Protein AF-G9K5C3-F1 (afdb_monomer)

Organism: Mustela putorius furo (NCBI:txid9669)

pLDDT: mean 94.96, std 3.94, range [76.62, 98.81]

Foldseek 3Di:
DLVQQKDKDAAQQAADPDPQQPRFARIWIARPVVRHIYRQFGNVQWDDDLQKIKGFDPDAQPVGRVATRMEMEGEDAALAQADWAWDDDDSRYTYTYGHGNVNDPDCLRPFPFFDQAWDADPSRDIDGCVVQADSAFFDWDDDPDPVDTDTDGGRGDHD

InterPro domains:
  IPR000479 Cation-independent mannose-6-phosphate receptor repeat [PF00878] (69-156)
  IPR009011 Mannose-6-phosphate receptor binding domain superfamily [G3DSA:2.70.130.10] (1-110)
  IPR009011 Mannose-6-phosphate receptor binding domain superfamily [G3DSA:2.70.130.10] (111-159)
  IPR009011 Mannose-6-phosphate receptor binding domain superfamily [SSF50911] (2-109)
  IPR009011 Mannose-6-phosphate receptor binding domain superfamily [SSF50911] (112-158)
  IPR044865 MRH domain [PS51914] (1-106)

Structure (mmCIF, N/CA/C/O backbone):
data_AF-G9K5C3-F1
#
_entry.id   AF-G9K5C3-F1
#
loop_
_atom_site.group_PDB
_atom_site.id
_atom_site.type_symbol
_atom_site.label_atom_id
_atom_site.label_alt_id
_atom_site.label_comp_id
_atom_site.label_asym_id
_atom_site.label_entity_id
_atom_site.label_seq_id
_atom_site.pdbx_PDB_ins_code
_atom_site.Cartn_x
_atom_site.Cartn_y
_atom_site.Cartn_z
_atom_site.occupancy
_atom_site.B_iso_or_equiv
_atom_site.auth_seq_id
_atom_site.auth_comp_id
_atom_site.auth_asym_id
_atom_site.auth_atom_id
_atom_site.pdbx_PDB_model_num
ATOM 1 N N . ASP A 1 1 ? -11.819 0.446 1.304 1.00 90.06 1 ASP A N 1
ATOM 2 C CA . ASP A 1 1 ? -13.091 -0.289 1.186 1.00 90.06 1 ASP A CA 1
ATOM 3 C C . ASP A 1 1 ? -14.040 0.504 0.297 1.00 90.06 1 ASP A C 1
ATOM 5 O O . ASP A 1 1 ? -14.587 1.516 0.726 1.00 90.06 1 ASP A O 1
ATOM 9 N N . THR A 1 2 ? -14.190 0.072 -0.953 1.00 87.81 2 THR A N 1
ATOM 10 C CA . THR A 1 2 ? -15.045 0.745 -1.942 1.00 87.81 2 THR A CA 1
ATOM 11 C C . THR A 1 2 ? -16.536 0.551 -1.676 1.00 87.81 2 THR A C 1
ATOM 13 O O . THR A 1 2 ? -17.335 1.353 -2.142 1.00 87.81 2 THR A O 1
ATOM 16 N N . LYS A 1 3 ? -16.938 -0.481 -0.923 1.00 89.88 3 LYS A N 1
ATOM 17 C CA . LYS A 1 3 ? -18.352 -0.731 -0.605 1.00 89.88 3 LYS A CA 1
ATOM 18 C C . LYS A 1 3 ? -18.832 0.185 0.515 1.00 89.88 3 LYS A C 1
ATOM 20 O O . LYS A 1 3 ? -19.948 0.699 0.464 1.00 89.88 3 LYS A O 1
ATOM 25 N N . ASN A 1 4 ? -17.989 0.396 1.525 1.00 91.75 4 ASN A N 1
ATOM 26 C CA . ASN A 1 4 ? -18.349 1.213 2.682 1.00 91.75 4 ASN A CA 1
ATOM 27 C C . ASN A 1 4 ? -17.853 2.660 2.617 1.00 91.75 4 ASN A C 1
ATOM 29 O O . ASN A 1 4 ? -18.212 3.427 3.506 1.00 91.75 4 ASN A O 1
ATOM 33 N N . ASN A 1 5 ? -17.126 3.051 1.565 1.00 92.25 5 ASN A N 1
ATOM 34 C CA . ASN A 1 5 ? -16.485 4.364 1.428 1.00 92.25 5 ASN A CA 1
ATOM 35 C C . ASN A 1 5 ? -15.556 4.663 2.615 1.00 92.25 5 ASN A C 1
ATOM 37 O O . ASN A 1 5 ? -15.662 5.700 3.269 1.00 92.25 5 ASN A O 1
ATOM 41 N N . MET A 1 6 ? -14.640 3.729 2.881 1.00 94.88 6 MET A N 1
ATOM 42 C CA . MET A 1 6 ? -13.607 3.879 3.908 1.00 94.88 6 MET A CA 1
ATOM 43 C C . MET A 1 6 ? -12.224 3.891 3.263 1.00 94.88 6 MET A C 1
ATOM 45 O O . MET A 1 6 ? -11.898 3.013 2.450 1.00 94.88 6 MET A O 1
ATOM 49 N N . ILE A 1 7 ? -11.392 4.848 3.670 1.00 95.88 7 ILE A N 1
ATOM 50 C CA . ILE A 1 7 ? -9.976 4.927 3.302 1.00 95.88 7 ILE A CA 1
ATOM 51 C C . ILE A 1 7 ? -9.146 4.490 4.501 1.00 95.88 7 ILE A C 1
ATOM 53 O O . ILE A 1 7 ? -9.398 4.919 5.621 1.00 95.88 7 ILE A O 1
ATOM 57 N N . TYR A 1 8 ? -8.125 3.678 4.254 1.00 97.69 8 TYR A N 1
ATOM 58 C CA . TYR A 1 8 ? -7.157 3.291 5.271 1.00 97.69 8 TYR A CA 1
ATOM 59 C C . TYR A 1 8 ? -5.781 3.805 4.869 1.00 97.69 8 TYR A C 1
ATOM 61 O O . TYR A 1 8 ? -5.333 3.578 3.745 1.00 97.69 8 TYR A O 1
ATOM 69 N N . LYS A 1 9 ? -5.105 4.493 5.787 1.00 97.56 9 LYS A N 1
ATOM 70 C CA . LYS A 1 9 ? -3.687 4.844 5.670 1.00 97.56 9 LYS A CA 1
ATOM 71 C C . LYS A 1 9 ? -2.895 3.961 6.623 1.00 97.56 9 LYS A C 1
ATOM 73 O O . LYS A 1 9 ? -3.270 3.842 7.785 1.00 97.56 9 LYS A O 1
ATOM 78 N N . ILE A 1 10 ? -1.825 3.346 6.126 1.00 98.19 10 ILE A N 1
ATOM 79 C CA . ILE A 1 10 ? -1.048 2.329 6.844 1.00 98.19 10 ILE A CA 1
ATOM 80 C C . ILE A 1 10 ? 0.428 2.734 6.854 1.00 98.19 10 ILE A C 1
ATOM 82 O O . ILE A 1 10 ? 0.997 3.035 5.806 1.00 98.19 10 ILE A O 1
ATOM 86 N N . SER A 1 11 ? 1.056 2.688 8.027 1.00 96.81 11 SER A N 1
ATOM 87 C CA . SER A 1 11 ? 2.494 2.854 8.244 1.00 96.81 11 SER A CA 1
ATOM 88 C C . SER A 1 11 ? 2.998 1.731 9.155 1.00 96.81 11 SER A C 1
ATOM 90 O O . SER A 1 11 ? 2.697 1.693 10.342 1.00 96.81 11 SER A O 1
ATOM 92 N N . ILE A 1 12 ? 3.749 0.770 8.604 1.00 95.56 12 ILE A N 1
ATOM 93 C CA . ILE A 1 12 ? 4.152 -0.455 9.333 1.00 95.56 12 ILE A CA 1
ATOM 94 C C . ILE A 1 12 ? 5.355 -0.274 10.278 1.00 95.56 12 ILE A C 1
ATOM 96 O O . ILE A 1 12 ? 5.549 -1.059 11.217 1.00 95.56 12 ILE A O 1
ATOM 100 N N . CYS A 1 13 ? 6.184 0.740 10.020 1.00 92.56 13 CYS A N 1
ATOM 101 C CA . CYS A 1 13 ? 7.420 1.021 10.761 1.00 92.56 13 CYS A CA 1
ATOM 102 C C . CYS A 1 13 ? 7.356 2.323 11.569 1.00 92.56 13 CYS A C 1
ATOM 104 O O . CYS A 1 13 ? 8.327 2.663 12.237 1.00 92.56 13 CYS A O 1
ATOM 106 N N . GLY A 1 14 ? 6.238 3.044 11.517 1.00 93.06 14 GLY A N 1
ATOM 107 C CA . GLY A 1 14 ? 6.079 4.317 12.201 1.00 93.06 14 GLY A CA 1
ATOM 108 C C . GLY A 1 14 ? 4.613 4.682 12.345 1.00 93.06 14 GLY A C 1
ATOM 109 O O . GLY A 1 14 ? 3.751 3.811 12.430 1.00 93.06 14 GLY A O 1
ATOM 110 N N . ASN A 1 15 ? 4.350 5.982 12.354 1.00 96.06 15 ASN A N 1
ATOM 111 C CA . ASN A 1 15 ? 3.010 6.527 12.508 1.00 96.06 15 ASN A CA 1
ATOM 112 C C . ASN A 1 15 ? 2.552 7.108 11.173 1.00 96.06 15 ASN A C 1
ATOM 114 O O . ASN A 1 15 ? 3.377 7.505 10.344 1.00 96.06 15 ASN A O 1
ATOM 118 N N . VAL A 1 16 ? 1.246 7.143 10.944 1.00 96.88 16 VAL A N 1
ATOM 119 C CA . VAL A 1 16 ? 0.697 7.887 9.814 1.00 96.88 16 VAL A CA 1
ATOM 120 C C . VAL A 1 16 ? 0.760 9.382 10.104 1.00 96.88 16 VAL A C 1
ATOM 122 O O . VAL A 1 16 ? 0.505 9.825 11.222 1.00 96.88 16 VAL A O 1
ATOM 125 N N . ASP A 1 17 ? 1.047 10.172 9.076 1.00 94.88 17 ASP A N 1
ATOM 126 C CA . ASP A 1 17 ? 0.983 11.630 9.165 1.00 94.88 17 ASP A CA 1
ATOM 127 C C . ASP A 1 17 ? -0.469 12.109 8.976 1.00 94.88 17 ASP A C 1
ATOM 129 O O . ASP A 1 17 ? -0.871 12.616 7.926 1.00 94.88 17 ASP A O 1
ATOM 133 N N . VAL A 1 18 ? -1.314 11.806 9.968 1.00 94.56 18 VAL A N 1
ATOM 134 C CA . VAL A 1 18 ? -2.720 12.226 10.036 1.00 94.56 18 VAL A CA 1
ATOM 135 C C . VAL A 1 18 ? -3.034 12.656 11.462 1.00 94.56 18 VAL A C 1
ATOM 137 O O . VAL A 1 18 ? -3.334 11.825 12.316 1.00 94.56 18 VAL A O 1
ATOM 140 N N . ALA A 1 19 ? -3.024 13.968 11.706 1.00 92.12 19 ALA A N 1
ATOM 141 C CA . ALA A 1 19 ? -3.220 14.539 13.042 1.00 92.12 19 ALA A CA 1
ATOM 142 C C . ALA A 1 19 ? -4.479 14.012 13.763 1.00 92.12 19 ALA A C 1
ATOM 144 O O . ALA A 1 19 ? -4.432 13.729 14.957 1.00 92.12 19 ALA A O 1
ATOM 145 N N . HIS A 1 20 ? -5.583 13.817 13.032 1.00 95.38 20 HIS A N 1
ATOM 146 C CA . HIS A 1 20 ? -6.867 13.373 13.590 1.00 95.38 20 HIS A CA 1
ATOM 147 C C . HIS A 1 20 ? -6.875 11.929 14.118 1.00 95.38 20 HIS A C 1
ATOM 149 O O . HIS A 1 20 ? -7.730 11.601 14.931 1.00 95.38 20 HIS A O 1
ATOM 155 N N . CYS A 1 21 ? -5.942 11.073 13.689 1.00 95.00 21 CYS A N 1
ATOM 156 C CA . CYS A 1 21 ? -5.819 9.702 14.199 1.00 95.00 21 CYS A CA 1
ATOM 157 C C . CYS A 1 21 ? -4.874 9.595 15.406 1.00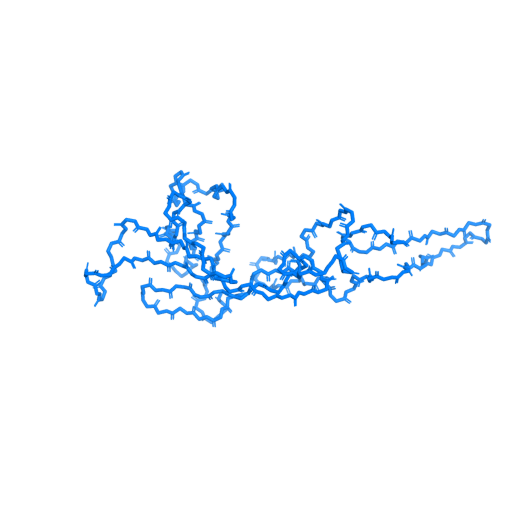 95.00 21 CYS A C 1
ATOM 159 O O . CYS A 1 21 ? -4.709 8.519 15.972 1.00 95.00 21 CYS A O 1
ATOM 161 N N . GLY A 1 22 ? -4.262 10.705 15.825 1.00 93.75 22 GLY A N 1
ATOM 162 C CA . GLY A 1 22 ? -3.323 10.734 16.937 1.00 93.75 22 GLY A CA 1
ATOM 163 C C . GLY A 1 22 ? -1.897 10.306 16.556 1.00 93.75 22 GLY A C 1
ATOM 164 O O . GLY A 1 22 ? -1.658 9.705 15.507 1.00 93.75 22 GLY A O 1
ATOM 165 N N . PRO A 1 23 ? -0.913 10.616 17.419 1.00 94.75 23 PRO A N 1
ATOM 166 C CA . PRO A 1 23 ? 0.508 10.528 17.082 1.00 94.75 23 PRO A CA 1
ATOM 167 C C . PRO A 1 23 ? 1.056 9.100 17.027 1.00 94.75 23 PRO A C 1
ATOM 169 O O . PRO A 1 23 ? 2.168 8.914 16.549 1.00 94.75 23 PRO A O 1
ATOM 172 N N . LEU A 1 24 ? 0.318 8.110 17.536 1.00 95.25 24 LEU A N 1
ATOM 173 C CA . LEU A 1 24 ? 0.745 6.708 17.603 1.00 95.25 24 LEU A CA 1
ATOM 174 C C . LEU A 1 24 ? 0.022 5.810 16.594 1.00 95.25 24 LEU A C 1
ATOM 176 O O . LEU A 1 24 ? 0.287 4.613 16.560 1.00 95.25 24 LEU A O 1
ATOM 180 N N . SER A 1 25 ? -0.878 6.351 15.770 1.00 97.94 25 SER A N 1
ATOM 181 C CA . SER A 1 25 ? -1.642 5.545 14.820 1.00 97.94 25 SER A CA 1
ATOM 182 C C . SER A 1 25 ? -0.721 4.971 13.740 1.00 97.94 25 SER A C 1
ATOM 184 O O . SER A 1 25 ? -0.170 5.713 12.927 1.00 97.94 25 SER A O 1
ATOM 186 N N . ALA A 1 26 ? -0.607 3.647 13.671 1.00 97.88 26 ALA A N 1
ATOM 187 C CA . ALA A 1 26 ? -0.020 2.939 12.533 1.00 97.88 26 ALA A CA 1
ATOM 188 C C . ALA A 1 26 ? -1.041 2.758 11.406 1.00 97.88 26 ALA A C 1
ATOM 190 O O . ALA A 1 26 ? -0.675 2.772 10.231 1.00 97.88 26 ALA A O 1
ATOM 191 N N . ILE A 1 27 ? -2.320 2.589 11.755 1.00 98.19 27 ILE A N 1
ATOM 192 C CA . ILE A 1 27 ? -3.405 2.369 10.800 1.00 98.19 27 ILE A CA 1
ATOM 193 C C . ILE A 1 27 ? -4.555 3.308 11.136 1.00 98.19 27 ILE A C 1
ATOM 195 O O . ILE A 1 27 ? -5.216 3.168 12.159 1.00 98.19 27 ILE A O 1
ATOM 199 N N . CYS A 1 28 ? -4.792 4.257 10.239 1.00 97.94 28 CYS A N 1
ATOM 200 C CA . CYS A 1 28 ? -5.812 5.285 10.381 1.00 97.94 28 CYS A CA 1
ATOM 201 C C . CYS A 1 28 ? -6.920 5.047 9.363 1.00 97.94 28 CYS A C 1
ATOM 203 O O . CYS A 1 28 ? -6.659 4.982 8.157 1.00 97.94 28 CYS A O 1
ATOM 205 N N . MET A 1 29 ? -8.146 4.920 9.855 1.00 97.38 29 MET A N 1
ATOM 206 C CA . MET A 1 29 ? -9.351 4.815 9.048 1.00 97.38 29 MET A CA 1
ATOM 207 C C . MET A 1 29 ? -9.978 6.197 8.885 1.00 97.38 29 MET A C 1
ATOM 209 O O . MET A 1 29 ? -10.117 6.936 9.855 1.00 97.38 29 MET A O 1
ATOM 213 N N . TYR A 1 30 ? -10.396 6.521 7.668 1.00 96.50 30 TYR A N 1
ATOM 214 C CA . TYR A 1 30 ? -11.206 7.688 7.357 1.00 96.50 30 TYR A CA 1
ATOM 215 C C . TYR A 1 30 ? -12.533 7.246 6.741 1.00 96.50 30 TYR A C 1
ATOM 217 O O . TYR A 1 30 ? -12.553 6.636 5.668 1.00 96.50 30 TYR A O 1
ATOM 225 N N . ASP A 1 31 ? -13.625 7.554 7.434 1.00 95.25 31 ASP A N 1
ATOM 226 C CA . ASP A 1 31 ? -14.990 7.345 6.969 1.00 95.25 31 ASP A CA 1
ATOM 227 C C . ASP A 1 31 ? -15.454 8.565 6.180 1.00 95.25 31 ASP A C 1
ATOM 229 O O . ASP A 1 31 ? -15.660 9.642 6.737 1.00 95.25 31 ASP A O 1
ATOM 233 N N . LEU A 1 32 ? -15.649 8.391 4.875 1.00 93.62 32 LEU A N 1
ATOM 234 C CA . LEU A 1 32 ? -16.060 9.473 3.981 1.00 93.62 32 LEU A CA 1
ATOM 235 C C . LEU A 1 32 ? -17.516 9.883 4.177 1.00 93.62 32 LEU A C 1
ATOM 237 O O . LEU A 1 32 ? -17.873 11.018 3.875 1.00 93.62 32 LEU A O 1
ATOM 241 N N . LYS A 1 33 ? -18.367 8.973 4.660 1.00 93.75 33 LYS A N 1
ATOM 242 C CA . LYS A 1 33 ? -19.795 9.247 4.859 1.00 93.75 33 LYS A CA 1
ATOM 243 C C . LYS A 1 33 ? -19.991 10.177 6.047 1.00 93.75 33 LYS A C 1
ATOM 245 O O . LYS A 1 33 ? -20.802 11.093 5.979 1.00 93.75 33 LYS A O 1
ATOM 250 N N . THR A 1 34 ? -19.241 9.942 7.122 1.00 95.44 34 THR A N 1
ATOM 251 C CA . THR A 1 34 ? -19.301 10.755 8.345 1.00 95.44 34 THR A CA 1
ATOM 252 C C . THR A 1 34 ? -18.214 11.827 8.409 1.00 95.44 34 THR A C 1
ATOM 254 O O . THR A 1 34 ? -18.279 12.700 9.268 1.00 95.44 34 THR A O 1
ATOM 257 N N . SER A 1 35 ? -17.241 11.794 7.493 1.00 95.50 35 SER A N 1
ATOM 258 C CA . SER A 1 35 ? -16.044 12.644 7.505 1.00 95.50 35 SER A CA 1
ATOM 259 C C . SER A 1 35 ? -15.267 12.546 8.824 1.00 95.50 35 SER A C 1
ATOM 261 O O . SER A 1 35 ? -14.786 13.549 9.350 1.00 95.50 35 SER A O 1
ATOM 263 N N . THR A 1 36 ? -15.142 11.333 9.374 1.00 96.06 36 THR A N 1
ATOM 264 C CA . THR A 1 36 ? -14.463 11.089 10.657 1.00 96.06 36 THR A CA 1
ATOM 265 C C . THR A 1 36 ? -13.239 10.197 10.512 1.00 96.06 36 THR A C 1
ATOM 267 O O . THR A 1 36 ? -13.192 9.300 9.671 1.00 96.06 36 THR A O 1
ATOM 270 N N . TYR A 1 37 ? -12.238 10.458 11.352 1.00 97.12 37 TYR A N 1
ATOM 271 C CA . TYR A 1 37 ? -10.997 9.695 11.427 1.00 97.12 37 TYR A CA 1
ATOM 272 C C . TYR A 1 37 ? -10.966 8.881 12.715 1.00 97.12 37 TYR A C 1
ATOM 274 O O . TYR A 1 37 ? -11.346 9.395 13.765 1.00 97.12 37 TYR A O 1
ATOM 282 N N . HIS A 1 38 ? -10.473 7.647 12.635 1.00 95.81 38 HIS A N 1
ATOM 283 C CA . HIS A 1 38 ? -10.320 6.751 13.782 1.00 95.81 38 HIS A CA 1
ATOM 284 C C . HIS A 1 38 ? -8.991 6.003 13.677 1.00 95.81 38 HIS A C 1
ATOM 286 O O . HIS A 1 38 ? -8.675 5.456 12.613 1.00 95.81 38 HIS A O 1
ATOM 292 N N . SER A 1 39 ? -8.216 5.954 14.766 1.00 97.06 39 SER A N 1
ATOM 293 C CA . SER A 1 39 ? -7.103 5.000 14.854 1.00 97.06 39 SER A CA 1
ATOM 294 C C . SER A 1 39 ? -7.693 3.602 14.977 1.00 97.06 39 SER A C 1
ATOM 296 O O . SER A 1 39 ? -8.520 3.342 15.847 1.00 97.06 39 SER A O 1
ATOM 298 N N . VAL A 1 40 ? -7.279 2.695 14.098 1.00 97.38 40 VAL A N 1
ATOM 299 C CA . VAL A 1 40 ? -7.695 1.284 14.122 1.00 97.38 40 VAL A CA 1
ATOM 300 C C . VAL A 1 40 ? -6.498 0.344 14.296 1.00 97.38 40 VAL A C 1
ATOM 302 O O . VAL A 1 40 ? -6.609 -0.866 14.100 1.00 97.38 40 VAL A O 1
ATOM 305 N N . GLY A 1 41 ? -5.345 0.897 14.674 1.00 97.62 41 GLY A N 1
ATOM 306 C CA . GLY A 1 41 ? -4.151 0.155 15.056 1.00 97.62 41 GLY A CA 1
ATOM 307 C C . GLY A 1 41 ? -3.013 1.093 15.451 1.00 97.62 41 GLY A C 1
ATOM 308 O O . GLY A 1 41 ? -2.600 1.931 14.648 1.00 97.62 41 GLY A O 1
ATOM 309 N N . ASP A 1 42 ? -2.470 0.923 16.656 1.00 97.19 42 ASP A N 1
ATOM 310 C CA . ASP A 1 42 ? -1.394 1.758 17.194 1.00 97.19 42 ASP A CA 1
ATOM 311 C C . ASP A 1 42 ? -0.017 1.114 16.967 1.00 97.19 42 ASP A C 1
ATOM 313 O O . ASP A 1 42 ? 0.189 -0.079 17.201 1.00 97.19 42 ASP A O 1
ATOM 317 N N . SER A 1 43 ? 0.967 1.914 16.556 1.00 95.94 43 SER A N 1
ATOM 318 C CA . SER A 1 43 ? 2.338 1.480 16.254 1.00 95.94 43 SER A CA 1
ATOM 319 C C . SER A 1 43 ? 3.081 0.918 17.468 1.00 95.94 43 SER A C 1
ATOM 321 O O . SER A 1 43 ? 3.958 0.063 17.313 1.00 95.94 43 SER A O 1
ATOM 323 N N . SER A 1 44 ? 2.707 1.362 18.672 1.00 93.88 44 SER A N 1
ATOM 324 C CA . SER A 1 44 ? 3.245 0.894 19.953 1.00 93.88 44 SER A CA 1
ATOM 325 C C . SER A 1 44 ? 2.753 -0.503 20.342 1.00 93.88 44 SER A C 1
ATOM 327 O O . SER A 1 44 ? 3.414 -1.178 21.128 1.00 93.88 44 SER A O 1
ATOM 329 N N . SER A 1 45 ? 1.625 -0.954 19.784 1.00 94.94 45 SER A N 1
ATOM 330 C CA . SER A 1 45 ? 0.956 -2.214 20.138 1.00 94.94 45 SER A CA 1
ATOM 331 C C . SER A 1 45 ? 0.968 -3.196 18.967 1.00 94.94 45 SER A C 1
ATOM 333 O O . SER A 1 45 ? -0.069 -3.713 18.546 1.00 94.94 45 SER A O 1
ATOM 335 N N . LYS A 1 46 ? 2.171 -3.426 18.430 1.00 95.94 46 LYS A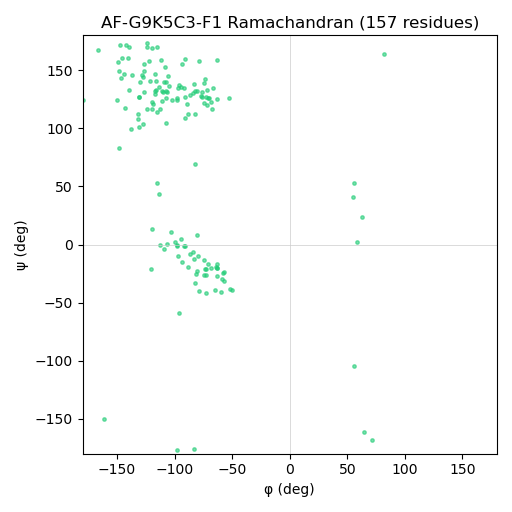 N 1
ATOM 336 C CA . LYS A 1 46 ? 2.426 -4.255 17.249 1.00 95.94 46 LYS A CA 1
ATOM 337 C C . LYS A 1 46 ? 2.876 -5.665 17.630 1.00 95.94 46 LYS A C 1
ATOM 339 O O . LYS A 1 46 ? 3.880 -5.822 18.325 1.00 95.94 46 LYS A O 1
ATOM 344 N N . THR A 1 47 ? 2.201 -6.690 17.117 1.00 96.94 47 THR A N 1
ATOM 345 C CA . THR A 1 47 ? 2.560 -8.106 17.307 1.00 96.94 47 THR A CA 1
ATOM 346 C C . THR A 1 47 ? 2.798 -8.800 15.969 1.00 96.94 47 THR A C 1
ATOM 348 O O . THR A 1 47 ? 2.113 -8.543 14.982 1.00 96.94 47 THR A O 1
ATOM 351 N N . VAL A 1 48 ? 3.809 -9.672 15.918 1.00 96.12 48 VAL A N 1
ATOM 352 C CA . VAL A 1 48 ? 4.206 -10.398 14.701 1.00 96.12 48 VAL A CA 1
ATOM 353 C C . VAL A 1 48 ? 4.077 -11.894 14.944 1.00 96.12 48 VAL A C 1
ATOM 355 O O . VAL A 1 48 ? 4.750 -12.437 15.819 1.00 96.12 48 VAL A O 1
ATOM 358 N N . THR A 1 49 ? 3.285 -12.574 14.116 1.00 95.38 49 THR A N 1
ATOM 359 C CA . THR A 1 49 ? 3.123 -14.031 14.163 1.00 95.38 49 THR A CA 1
ATOM 360 C C . THR A 1 49 ? 3.293 -14.620 12.767 1.00 95.38 49 THR A C 1
ATOM 362 O O . THR A 1 49 ? 2.372 -14.614 11.954 1.00 95.38 49 THR A O 1
ATOM 365 N N . ARG A 1 50 ? 4.474 -15.183 12.477 1.00 93.44 50 ARG A N 1
ATOM 366 C CA . ARG A 1 50 ? 4.838 -15.725 11.150 1.00 93.44 50 ARG A CA 1
ATOM 367 C C . ARG A 1 50 ? 4.679 -14.676 10.039 1.00 93.44 50 ARG A C 1
ATOM 369 O O . ARG A 1 50 ? 5.531 -13.809 9.911 1.00 93.44 50 ARG A O 1
ATOM 376 N N . SER A 1 51 ? 3.625 -14.782 9.232 1.00 95.38 51 SER A N 1
ATOM 377 C CA . SER A 1 51 ? 3.295 -13.875 8.130 1.00 95.38 51 SER A CA 1
ATOM 378 C C . SER A 1 51 ? 2.160 -12.909 8.480 1.00 95.38 51 SER A C 1
ATOM 380 O O . SER A 1 51 ? 1.624 -12.257 7.594 1.00 95.38 51 SER A O 1
ATOM 382 N N . LEU A 1 52 ? 1.762 -12.840 9.749 1.00 97.62 52 LEU A N 1
ATOM 383 C CA . LEU A 1 52 ? 0.710 -11.964 10.245 1.00 97.62 52 LEU A CA 1
ATOM 384 C C . LEU A 1 52 ? 1.323 -10.822 11.054 1.00 97.62 52 LEU A C 1
ATOM 386 O O . LEU A 1 52 ? 2.153 -11.064 11.935 1.00 97.62 52 LEU A O 1
ATOM 390 N N . LEU A 1 53 ? 0.894 -9.598 10.765 1.00 97.94 53 LEU A N 1
ATOM 391 C CA . LEU A 1 53 ? 1.219 -8.406 11.536 1.00 97.94 53 LEU A CA 1
ATOM 392 C C . LEU A 1 53 ? -0.065 -7.806 12.088 1.00 97.94 53 LEU A C 1
ATOM 394 O O . LEU A 1 53 ? -0.957 -7.442 11.324 1.00 97.94 53 LEU A O 1
ATOM 398 N N . GLU A 1 54 ? -0.147 -7.688 13.401 1.00 98.06 54 GLU A N 1
ATOM 399 C CA . GLU A 1 54 ? -1.327 -7.179 14.087 1.00 98.06 54 GLU A CA 1
ATOM 400 C C . GLU A 1 54 ? -0.988 -5.884 14.815 1.00 98.06 54 GLU A C 1
ATOM 402 O O . GLU A 1 54 ? 0.091 -5.735 15.392 1.00 98.06 54 GLU A O 1
ATOM 407 N N . PHE A 1 55 ? -1.927 -4.947 14.777 1.00 97.94 55 PHE A N 1
ATOM 408 C CA . PHE A 1 55 ? -1.874 -3.679 15.483 1.00 97.94 55 PHE A CA 1
ATOM 409 C C . PHE A 1 55 ? -3.119 -3.567 16.347 1.00 97.94 55 PHE A C 1
ATOM 411 O O . PHE A 1 55 ? -4.234 -3.523 15.827 1.00 97.94 55 PHE A O 1
ATOM 418 N N . ASN A 1 56 ? -2.927 -3.515 17.657 1.00 96.69 56 ASN A N 1
ATOM 419 C CA . ASN A 1 56 ? -4.005 -3.260 18.603 1.00 96.69 56 ASN A CA 1
ATOM 420 C C . ASN A 1 56 ? -4.132 -1.764 18.884 1.00 96.69 56 ASN A C 1
ATOM 422 O O . ASN A 1 56 ? -3.184 -1.006 18.688 1.00 96.69 56 ASN A O 1
ATOM 426 N N . THR A 1 57 ? -5.295 -1.352 19.374 1.00 95.88 57 THR A N 1
ATOM 427 C CA . THR A 1 57 ? -5.511 -0.015 19.934 1.00 95.88 57 THR A CA 1
ATOM 428 C C . THR A 1 57 ? -5.827 -0.091 21.424 1.00 95.88 57 THR A C 1
ATOM 430 O O . THR A 1 57 ? -6.100 -1.157 21.987 1.00 95.88 57 THR A O 1
ATOM 433 N N . THR A 1 58 ? -5.844 1.069 22.075 1.00 92.31 58 THR A N 1
ATOM 434 C CA . THR A 1 58 ? -6.400 1.201 23.427 1.00 92.31 58 THR A CA 1
ATOM 435 C C . THR A 1 58 ? -7.919 1.402 23.442 1.00 92.31 58 THR A C 1
ATOM 437 O O . THR A 1 58 ? -8.519 1.336 24.514 1.00 92.31 58 THR A O 1
ATOM 440 N N . GLU A 1 59 ? -8.579 1.567 22.299 1.00 92.19 59 GLU A N 1
ATOM 441 C CA . GLU A 1 59 ? -10.023 1.795 22.246 1.00 92.19 59 GLU A CA 1
ATOM 442 C C . GLU A 1 59 ? -10.813 0.483 22.346 1.00 92.19 59 GLU A C 1
ATOM 444 O O . GLU A 1 59 ? -10.517 -0.508 21.674 1.00 92.19 59 GLU A O 1
ATOM 449 N N . SER A 1 60 ? -11.831 0.465 23.210 1.00 92.19 60 SER A N 1
ATOM 450 C CA . SER A 1 60 ? -12.764 -0.660 23.313 1.00 92.19 60 SER A CA 1
ATOM 451 C C . SER A 1 60 ? -13.731 -0.674 22.135 1.00 92.19 60 SER A C 1
ATOM 453 O O . SER A 1 60 ? -14.291 0.353 21.751 1.00 92.19 60 SER A O 1
ATOM 455 N N . CYS A 1 61 ? -13.998 -1.864 21.608 1.00 92.25 61 CYS A N 1
ATOM 456 C CA . CYS A 1 61 ? -14.984 -2.040 20.559 1.00 92.25 61 CYS A CA 1
ATOM 457 C C . CYS A 1 61 ? -16.408 -1.864 21.102 1.00 92.25 61 CYS A C 1
ATOM 459 O O . CYS A 1 61 ? -16.786 -2.471 22.106 1.00 92.25 61 CYS A O 1
ATOM 461 N N . LYS A 1 62 ? -17.239 -1.082 20.402 1.00 87.88 62 LYS A N 1
ATOM 462 C CA . LYS A 1 62 ? -18.611 -0.761 20.839 1.00 87.88 62 LYS A CA 1
ATOM 463 C C . LYS A 1 62 ? -19.495 -1.997 21.013 1.00 87.88 62 LYS A C 1
ATOM 465 O O . LYS A 1 62 ? -20.255 -2.070 21.972 1.00 87.88 62 LYS A O 1
ATOM 470 N N . GLN A 1 63 ? -19.390 -2.965 20.103 1.00 86.06 63 GLN A N 1
ATOM 471 C CA . GLN A 1 63 ? -20.206 -4.185 20.141 1.00 86.06 63 GLN A CA 1
ATOM 472 C C . GLN A 1 63 ? -19.644 -5.270 21.066 1.00 86.06 63 GLN A C 1
ATOM 474 O O . GLN A 1 63 ? -20.314 -6.257 21.361 1.00 86.06 63 GLN A O 1
ATOM 479 N N . SER A 1 64 ? -18.402 -5.125 21.519 1.00 87.62 64 SER A N 1
ATOM 480 C CA . SER A 1 64 ? -17.731 -6.100 22.374 1.00 87.62 64 SER A CA 1
ATOM 481 C C . SER A 1 64 ? -16.767 -5.363 23.299 1.00 87.62 64 SER A C 1
ATOM 483 O O . SER A 1 64 ? -15.579 -5.300 22.997 1.00 87.62 64 SER A O 1
ATOM 485 N N . PRO A 1 65 ? -17.249 -4.820 24.434 1.00 86.00 65 PRO A N 1
ATOM 486 C CA . PRO A 1 65 ? -16.456 -3.946 25.309 1.00 86.00 65 PRO A CA 1
ATOM 487 C C . PRO A 1 65 ? -15.161 -4.577 25.844 1.00 86.00 65 PRO A C 1
ATOM 489 O O . PRO A 1 65 ? -14.203 -3.867 26.154 1.00 86.00 65 PRO A O 1
ATOM 492 N N . ASN A 1 66 ? -15.128 -5.914 25.917 1.00 88.12 66 ASN A N 1
ATOM 493 C CA . ASN A 1 66 ? -13.965 -6.704 26.330 1.00 88.12 66 ASN A CA 1
ATOM 494 C C . ASN A 1 66 ? -12.915 -6.883 25.219 1.00 88.12 66 ASN A C 1
ATOM 496 O O . ASN A 1 66 ? -11.823 -7.371 25.494 1.00 88.12 66 ASN A O 1
ATOM 500 N N . HIS A 1 67 ? -13.236 -6.510 23.979 1.00 90.56 67 HIS A N 1
ATOM 501 C CA . HIS A 1 67 ? -12.325 -6.537 22.841 1.00 90.56 67 HIS A CA 1
ATOM 502 C C . HIS A 1 67 ? -11.886 -5.118 22.495 1.00 90.56 67 HIS A C 1
ATOM 504 O O . HIS A 1 67 ? -12.652 -4.159 22.622 1.00 90.56 67 HIS A O 1
ATOM 510 N N . ARG A 1 68 ? -10.640 -4.985 22.050 1.00 93.44 68 ARG A N 1
ATOM 511 C CA . ARG A 1 68 ? -10.109 -3.726 21.528 1.00 93.44 68 ARG A CA 1
ATOM 512 C C . ARG A 1 68 ? -10.274 -3.673 20.017 1.00 93.44 68 ARG A C 1
ATOM 514 O O . ARG A 1 68 ? -10.377 -4.717 19.372 1.00 93.44 68 ARG A O 1
ATOM 521 N N . ILE A 1 69 ? -10.318 -2.463 19.467 1.00 96.50 69 ILE A N 1
ATOM 522 C CA . ILE A 1 69 ? -10.223 -2.279 18.019 1.00 96.50 69 ILE A CA 1
ATOM 523 C C . ILE A 1 69 ? -8.817 -2.699 17.589 1.00 96.50 69 ILE A C 1
ATOM 525 O O . ILE A 1 69 ? -7.832 -2.332 18.238 1.00 96.50 69 ILE A O 1
ATOM 529 N N . GLN A 1 70 ? -8.720 -3.474 16.516 1.00 96.81 70 GLN A N 1
ATOM 530 C CA . GLN A 1 70 ? -7.447 -3.958 16.001 1.00 96.81 70 GLN A CA 1
ATOM 531 C C . GLN A 1 70 ? -7.454 -4.063 14.473 1.00 96.81 70 GLN A C 1
ATOM 533 O O . GLN A 1 70 ? -8.496 -4.175 13.823 1.00 96.81 70 GLN A O 1
ATOM 538 N N . SER A 1 71 ? -6.263 -4.104 13.898 1.00 98.38 71 SER A N 1
ATOM 539 C CA . SER A 1 71 ? -6.040 -4.337 12.477 1.00 98.38 71 SER A CA 1
ATOM 540 C C . SER A 1 71 ? -5.045 -5.468 12.278 1.00 98.38 71 SER A C 1
ATOM 542 O O . SER A 1 71 ? -4.081 -5.600 13.029 1.00 98.38 71 SER A O 1
ATOM 544 N N . SER A 1 72 ? -5.259 -6.269 11.242 1.00 98.19 72 SER A N 1
ATOM 545 C CA . SER A 1 72 ? -4.442 -7.432 10.922 1.00 98.19 72 SER A CA 1
ATOM 546 C C . SER A 1 72 ? -4.044 -7.409 9.452 1.00 98.19 72 SER A C 1
ATOM 548 O O . SER A 1 72 ? -4.895 -7.278 8.572 1.00 98.19 72 SER A O 1
ATOM 550 N N . ILE A 1 73 ? -2.747 -7.528 9.178 1.00 98.75 73 ILE A N 1
ATOM 551 C CA . ILE A 1 73 ? -2.173 -7.558 7.834 1.00 98.75 73 ILE A CA 1
ATOM 552 C C . ILE A 1 73 ? -1.537 -8.928 7.616 1.00 98.75 73 ILE A C 1
ATOM 554 O O . ILE A 1 73 ? -0.544 -9.278 8.258 1.00 98.75 73 ILE A O 1
ATOM 558 N N . THR A 1 74 ? -2.095 -9.701 6.689 1.00 98.56 74 THR A N 1
ATOM 559 C CA . THR A 1 74 ? -1.510 -10.967 6.242 1.00 98.56 74 THR A CA 1
ATOM 560 C C . THR A 1 74 ? -0.557 -10.711 5.085 1.00 98.56 74 THR A C 1
ATOM 562 O O . THR A 1 74 ? -0.957 -10.219 4.033 1.00 98.56 74 THR A O 1
ATOM 565 N N . PHE A 1 75 ? 0.704 -11.082 5.257 1.00 98.25 75 PHE A N 1
ATOM 566 C CA . PHE A 1 75 ? 1.734 -10.975 4.238 1.00 98.25 75 PHE A CA 1
ATOM 567 C C . PHE A 1 75 ? 1.847 -12.256 3.417 1.00 98.25 75 PHE A C 1
ATOM 569 O O . PHE A 1 75 ? 1.919 -13.363 3.952 1.00 98.25 75 PHE A O 1
ATOM 576 N N . LEU A 1 76 ? 1.923 -12.101 2.101 1.00 97.44 76 LEU A N 1
ATOM 577 C CA . LEU A 1 76 ? 2.144 -13.187 1.153 1.00 97.44 76 LEU A CA 1
ATOM 578 C C . LEU A 1 76 ? 3.301 -12.821 0.225 1.00 97.44 76 LEU A C 1
ATOM 580 O O . LEU A 1 76 ? 3.467 -11.659 -0.140 1.00 97.44 76 LEU A O 1
ATOM 584 N N . CYS A 1 77 ? 4.093 -13.811 -0.188 1.00 96.62 77 CYS A N 1
ATOM 585 C CA . CYS A 1 77 ? 5.165 -13.569 -1.152 1.00 96.62 77 CYS A CA 1
ATOM 586 C C . CYS A 1 77 ? 4.579 -13.095 -2.495 1.00 96.62 77 CYS A C 1
ATOM 588 O O . CYS A 1 77 ? 3.707 -13.751 -3.072 1.00 96.62 77 CYS A O 1
ATOM 590 N N . GLY A 1 78 ? 5.060 -11.945 -2.967 1.00 95.69 78 GLY A N 1
ATOM 591 C CA . GLY A 1 78 ? 4.713 -11.323 -4.243 1.00 95.69 78 GLY A CA 1
ATOM 592 C C . GLY A 1 78 ? 5.950 -11.061 -5.104 1.00 95.69 78 GLY A C 1
ATOM 593 O O . GLY A 1 78 ? 7.082 -11.199 -4.648 1.00 95.69 78 GLY A O 1
ATOM 594 N N . LYS A 1 79 ? 5.733 -10.693 -6.370 1.00 95.00 79 LYS A N 1
ATOM 595 C CA . LYS A 1 79 ? 6.822 -10.390 -7.318 1.00 95.00 79 LYS A CA 1
ATOM 596 C C . LYS A 1 79 ? 7.263 -8.922 -7.291 1.00 95.00 79 LYS A C 1
ATOM 598 O O . LYS A 1 79 ? 8.364 -8.620 -7.729 1.00 95.00 79 LYS A O 1
ATOM 603 N N . THR A 1 80 ? 6.417 -8.041 -6.770 1.00 96.50 80 THR A N 1
ATOM 604 C CA . THR A 1 80 ? 6.639 -6.595 -6.635 1.00 96.50 80 THR A CA 1
ATOM 605 C C . THR A 1 80 ? 6.480 -6.191 -5.166 1.00 96.50 80 THR A C 1
ATOM 607 O O . THR A 1 80 ? 6.065 -7.005 -4.335 1.00 96.50 80 THR A O 1
ATOM 610 N N . LEU A 1 81 ? 6.781 -4.944 -4.816 1.00 96.62 81 LEU A N 1
ATOM 611 C CA . LEU A 1 81 ? 6.510 -4.364 -3.500 1.00 96.62 81 LEU A CA 1
ATOM 612 C C . LEU A 1 81 ? 5.008 -4.413 -3.178 1.00 96.62 81 LEU A C 1
ATOM 614 O O . LEU A 1 81 ? 4.633 -4.574 -2.012 1.00 96.62 81 LEU A O 1
ATOM 618 N N . GLY A 1 82 ? 4.169 -4.346 -4.215 1.00 97.31 82 GLY A N 1
ATOM 619 C CA . GLY A 1 82 ? 2.726 -4.505 -4.123 1.00 97.31 82 GLY A CA 1
ATOM 620 C C . GLY A 1 82 ? 2.063 -3.410 -3.298 1.00 97.31 82 GLY A C 1
ATOM 621 O O . GLY A 1 82 ? 2.624 -2.340 -3.054 1.00 97.31 82 GLY A O 1
ATOM 622 N N . THR A 1 83 ? 0.843 -3.691 -2.858 1.00 97.62 83 THR A N 1
ATOM 623 C CA . THR A 1 83 ? 0.008 -2.769 -2.086 1.00 97.6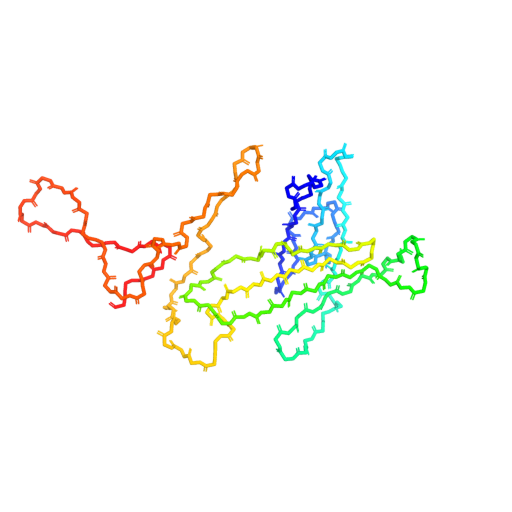2 83 THR A CA 1
ATOM 624 C C . THR A 1 83 ? -0.807 -3.545 -1.055 1.00 97.62 83 THR A C 1
ATOM 626 O O . THR A 1 83 ? -1.184 -4.688 -1.327 1.00 97.62 83 THR A O 1
ATOM 629 N N . PRO A 1 84 ? -1.091 -2.964 0.122 1.00 97.69 84 PRO A N 1
ATOM 630 C CA . PRO A 1 84 ? -2.004 -3.580 1.070 1.00 97.69 84 PRO A CA 1
ATOM 631 C C . PRO A 1 84 ? -3.443 -3.472 0.552 1.00 97.69 84 PRO A C 1
ATOM 633 O O . PRO A 1 84 ? -3.966 -2.375 0.359 1.00 97.69 84 PRO A O 1
ATOM 636 N N . GLU A 1 85 ? -4.088 -4.615 0.352 1.00 97.88 85 GLU A N 1
ATOM 637 C CA . GLU A 1 85 ? -5.477 -4.719 -0.083 1.00 97.88 85 GLU A CA 1
ATOM 638 C C . GLU A 1 85 ? -6.402 -4.931 1.110 1.00 97.88 85 GLU A C 1
ATOM 640 O O . GLU A 1 85 ? -6.150 -5.768 1.977 1.00 97.88 85 GLU A O 1
ATOM 645 N N . PHE A 1 86 ? -7.506 -4.189 1.142 1.00 98.06 86 PHE A N 1
ATOM 646 C CA . PHE A 1 86 ? -8.565 -4.411 2.120 1.00 98.06 86 PHE A CA 1
ATOM 647 C C . PHE A 1 86 ? -9.314 -5.706 1.795 1.00 98.06 86 PHE A C 1
ATOM 649 O O . PHE A 1 86 ? -9.829 -5.861 0.688 1.00 98.06 86 PHE A O 1
ATOM 656 N N . VAL A 1 87 ? -9.410 -6.610 2.769 1.00 97.94 87 VAL A N 1
ATOM 657 C CA . VAL A 1 87 ? -10.117 -7.888 2.617 1.00 97.94 87 VAL A CA 1
ATOM 658 C C . VAL A 1 87 ? -11.537 -7.765 3.153 1.00 97.94 87 VAL A C 1
ATOM 660 O O . VAL A 1 87 ? -12.507 -7.992 2.432 1.00 97.94 87 VAL A O 1
ATOM 663 N N . THR A 1 88 ? -11.660 -7.420 4.434 1.00 97.69 88 THR A N 1
ATOM 664 C CA . THR A 1 88 ? -12.941 -7.276 5.128 1.00 97.69 88 THR A CA 1
ATOM 665 C C . THR A 1 88 ? -12.743 -6.552 6.457 1.00 97.69 88 THR A C 1
ATOM 667 O O . THR A 1 88 ? -11.620 -6.416 6.944 1.00 97.69 88 THR A O 1
ATOM 670 N N . ALA A 1 89 ? -13.839 -6.124 7.071 1.00 96.31 89 ALA A N 1
ATOM 671 C CA . ALA A 1 89 ? -13.851 -5.640 8.439 1.00 96.31 89 ALA A CA 1
ATOM 672 C C . ALA A 1 89 ? -15.070 -6.191 9.182 1.00 96.31 89 ALA A C 1
ATOM 674 O O . ALA A 1 89 ? -16.142 -6.379 8.607 1.00 96.31 89 ALA A O 1
ATOM 675 N N . THR A 1 90 ? -14.878 -6.439 10.469 1.00 92.44 90 THR A N 1
ATOM 676 C CA . THR A 1 90 ? -15.962 -6.522 11.455 1.00 92.44 90 THR A CA 1
ATOM 677 C C . THR A 1 90 ? -16.056 -5.177 12.174 1.00 92.44 90 THR A C 1
ATOM 679 O O . THR A 1 90 ? -15.279 -4.268 11.886 1.00 92.44 90 THR A O 1
ATOM 682 N N . ASP A 1 91 ? -16.943 -5.045 13.157 1.00 88.44 91 ASP A N 1
ATOM 683 C CA . ASP A 1 91 ? -17.018 -3.825 13.971 1.00 88.44 91 ASP A CA 1
ATOM 684 C C . ASP A 1 91 ? -15.751 -3.542 14.794 1.00 88.44 91 ASP A C 1
ATOM 686 O O . ASP A 1 91 ? -15.549 -2.412 15.232 1.00 88.44 91 ASP A O 1
ATOM 690 N N . CYS A 1 92 ? -14.911 -4.558 15.028 1.00 93.12 92 CYS A N 1
ATOM 691 C CA . CYS A 1 92 ? -13.734 -4.449 15.893 1.00 93.12 92 CYS A CA 1
ATOM 692 C C . CYS A 1 92 ? -12.410 -4.744 15.178 1.00 93.12 92 CYS A C 1
ATOM 694 O O . CYS A 1 92 ? -11.352 -4.392 15.692 1.00 93.12 92 CYS A O 1
ATOM 696 N N . VAL A 1 93 ? -12.442 -5.452 14.046 1.00 96.25 93 VAL A N 1
ATOM 697 C CA . VAL A 1 93 ? -11.234 -5.979 13.401 1.00 96.25 93 VAL A CA 1
ATOM 698 C C . VAL A 1 93 ? -11.218 -5.649 11.920 1.00 96.25 93 VAL A C 1
ATOM 700 O O . VAL A 1 93 ? -12.154 -6.013 11.207 1.00 96.25 93 VAL A O 1
ATOM 703 N N . HIS A 1 94 ? -10.128 -5.041 11.455 1.00 98.00 94 HIS A N 1
ATOM 704 C CA . HIS A 1 94 ? -9.895 -4.717 10.048 1.00 98.00 94 HIS A CA 1
ATOM 705 C C . HIS A 1 94 ? -8.827 -5.639 9.457 1.00 98.00 94 HIS A C 1
ATOM 707 O O . HIS A 1 94 ? -7.723 -5.737 9.990 1.00 98.00 94 HIS A O 1
ATOM 713 N N . TYR A 1 95 ? -9.141 -6.311 8.352 1.00 98.50 95 TYR A N 1
ATOM 714 C CA . TYR A 1 95 ? -8.260 -7.294 7.731 1.00 98.50 95 TYR A CA 1
ATOM 715 C C . TYR A 1 95 ? -7.726 -6.802 6.390 1.00 98.50 95 TYR A C 1
ATOM 717 O O . TYR A 1 95 ? -8.485 -6.380 5.511 1.00 98.50 95 TYR A O 1
ATOM 725 N N . PHE A 1 96 ? -6.416 -6.937 6.220 1.00 98.81 96 PHE A N 1
ATOM 726 C CA . PHE A 1 96 ? -5.691 -6.603 5.005 1.00 98.81 96 PHE A CA 1
ATOM 727 C C . PHE A 1 96 ? -4.852 -7.792 4.534 1.00 98.81 96 PHE A C 1
ATOM 729 O O . PHE A 1 96 ? -4.339 -8.573 5.339 1.00 98.81 96 PHE A O 1
ATOM 736 N N . GLU A 1 97 ? -4.663 -7.900 3.226 1.00 98.69 97 GLU A N 1
ATOM 737 C CA . GLU A 1 97 ? -3.710 -8.814 2.599 1.00 98.69 97 GLU A CA 1
ATOM 738 C C . GLU A 1 97 ? -2.668 -7.988 1.847 1.00 98.69 97 GLU A C 1
ATOM 740 O O . GLU A 1 97 ? -3.010 -7.087 1.087 1.00 98.69 97 GLU A O 1
ATOM 745 N N . TRP A 1 98 ? -1.387 -8.291 2.032 1.00 98.50 98 TRP A N 1
ATOM 746 C CA . TRP A 1 98 ? -0.303 -7.614 1.331 1.00 98.50 98 TRP A CA 1
ATOM 747 C C . TRP A 1 98 ? 0.609 -8.636 0.658 1.00 98.50 98 TRP A C 1
ATOM 749 O O . TRP A 1 98 ? 1.441 -9.294 1.290 1.00 98.50 98 TRP A O 1
ATOM 759 N N . ARG A 1 99 ? 0.455 -8.764 -0.662 1.00 98.06 99 ARG A N 1
ATOM 760 C CA . ARG A 1 99 ? 1.365 -9.536 -1.516 1.00 98.06 99 ARG A CA 1
ATOM 761 C C . ARG A 1 99 ? 2.578 -8.682 -1.851 1.00 98.06 99 ARG A C 1
ATOM 763 O O . ARG A 1 99 ? 2.437 -7.693 -2.560 1.00 98.06 99 ARG A O 1
ATOM 770 N N . THR A 1 100 ? 3.748 -9.045 -1.339 1.00 97.00 100 THR A N 1
ATOM 771 C CA . THR A 1 100 ? 4.959 -8.221 -1.450 1.00 97.00 100 THR A CA 1
ATOM 772 C C . THR A 1 100 ? 6.230 -9.065 -1.525 1.00 97.00 100 THR A C 1
ATOM 774 O O . THR A 1 100 ? 6.308 -10.151 -0.941 1.00 97.00 100 THR A O 1
ATOM 777 N N . THR A 1 101 ? 7.250 -8.566 -2.221 1.00 95.75 101 THR A N 1
ATOM 778 C CA . THR A 1 101 ? 8.605 -9.145 -2.243 1.00 95.75 101 THR A CA 1
ATOM 779 C C . THR A 1 101 ? 9.209 -9.240 -0.844 1.00 95.75 101 THR A C 1
ATOM 781 O O . THR A 1 101 ? 9.911 -10.204 -0.553 1.00 95.75 101 THR A O 1
ATOM 784 N N . ALA A 1 102 ? 8.862 -8.317 0.061 1.00 93.88 102 ALA A N 1
ATOM 785 C CA . ALA A 1 102 ? 9.340 -8.309 1.446 1.00 93.88 102 ALA A CA 1
ATOM 786 C C . ALA A 1 102 ? 8.901 -9.538 2.271 1.00 93.88 102 ALA A C 1
ATOM 788 O O . ALA A 1 102 ? 9.477 -9.817 3.319 1.00 93.88 102 ALA A O 1
ATOM 789 N N . ALA A 1 103 ? 7.897 -10.285 1.804 1.00 94.62 103 ALA A N 1
ATOM 790 C CA . ALA A 1 103 ? 7.400 -11.499 2.450 1.00 94.62 103 ALA A CA 1
ATOM 791 C C . ALA A 1 103 ? 7.977 -12.791 1.838 1.00 94.62 103 ALA A C 1
ATOM 793 O O . ALA A 1 103 ? 7.625 -13.899 2.255 1.00 94.62 103 ALA A O 1
ATOM 794 N N . CYS A 1 104 ? 8.834 -12.683 0.820 1.00 93.75 104 CYS A N 1
ATOM 795 C CA . CYS A 1 104 ? 9.455 -13.827 0.167 1.00 93.75 104 CYS A CA 1
ATOM 796 C C . CYS A 1 104 ? 10.686 -14.313 0.943 1.00 93.75 104 CYS A C 1
ATOM 798 O O . CYS A 1 104 ? 11.513 -13.531 1.390 1.00 93.75 104 CYS A O 1
ATOM 800 N N . LYS A 1 105 ? 10.846 -15.638 1.064 1.00 88.75 105 LYS A N 1
ATOM 801 C CA . LYS A 1 105 ? 12.040 -16.242 1.693 1.00 88.75 105 LYS A CA 1
ATOM 802 C C . LYS A 1 105 ? 13.286 -16.187 0.807 1.00 88.75 105 LYS A C 1
ATOM 804 O O . LYS A 1 105 ? 14.398 -16.297 1.309 1.00 88.75 105 LYS A O 1
ATOM 809 N N . LYS A 1 106 ? 13.087 -16.134 -0.512 1.00 86.62 106 LYS A N 1
ATOM 810 C CA . LYS A 1 106 ? 14.154 -16.068 -1.512 1.00 86.62 106 LYS A CA 1
ATOM 811 C C . LYS A 1 106 ? 14.185 -14.667 -2.097 1.00 86.62 106 LYS A C 1
ATOM 813 O O . LYS A 1 106 ? 13.133 -14.136 -2.440 1.00 86.62 106 LYS A O 1
ATOM 818 N N . GLU A 1 107 ? 15.388 -14.156 -2.310 1.00 81.75 107 GLU A N 1
ATOM 819 C CA . GLU A 1 107 ? 15.612 -12.812 -2.852 1.00 81.75 107 GLU A CA 1
ATOM 820 C C . GLU A 1 107 ? 15.470 -12.734 -4.381 1.00 81.75 107 GLU A C 1
ATOM 822 O O . GLU A 1 107 ? 15.722 -11.696 -4.972 1.00 81.75 107 GLU A O 1
ATOM 827 N N . THR A 1 108 ? 15.001 -13.803 -5.035 1.00 76.62 108 THR A N 1
ATOM 828 C CA . THR A 1 108 ? 14.858 -13.899 -6.500 1.00 76.62 108 THR A CA 1
ATOM 829 C C . THR A 1 108 ? 13.981 -12.805 -7.118 1.00 76.62 108 THR A C 1
ATOM 831 O O . THR A 1 108 ? 14.098 -12.533 -8.304 1.00 76.62 108 THR A O 1
ATOM 834 N N . PHE A 1 109 ? 13.079 -12.195 -6.345 1.00 79.06 109 PHE A N 1
ATOM 835 C CA . PHE A 1 109 ? 12.176 -11.146 -6.832 1.00 79.06 109 PHE A CA 1
ATOM 836 C C . PHE A 1 109 ? 12.510 -9.752 -6.286 1.00 79.06 109 PHE A C 1
ATOM 838 O O . PHE A 1 109 ? 11.862 -8.770 -6.662 1.00 79.06 109 PHE A O 1
ATOM 845 N N . LYS A 1 110 ? 13.495 -9.647 -5.387 1.00 82.44 110 LYS A N 1
ATOM 846 C CA . LYS A 1 110 ? 13.805 -8.400 -4.692 1.00 82.44 110 LYS A CA 1
ATOM 847 C C . LYS A 1 110 ? 14.580 -7.463 -5.611 1.00 82.44 110 LYS A C 1
ATOM 849 O O . LYS A 1 110 ? 15.574 -7.853 -6.204 1.00 82.44 110 LYS A O 1
ATOM 854 N N . ALA A 1 111 ? 14.082 -6.239 -5.729 1.00 91.00 111 ALA A N 1
ATOM 855 C CA . ALA A 1 111 ? 14.760 -5.151 -6.422 1.00 91.00 111 ALA A CA 1
ATOM 856 C C . ALA A 1 111 ? 15.846 -4.548 -5.524 1.00 91.00 111 ALA A C 1
ATOM 858 O O . ALA A 1 111 ? 15.712 -4.603 -4.295 1.00 91.00 111 ALA A O 1
ATOM 859 N N . ASN A 1 112 ? 16.849 -3.883 -6.101 1.00 92.44 112 ASN A N 1
ATOM 860 C CA . ASN A 1 112 ? 17.732 -3.034 -5.299 1.00 92.44 112 ASN A CA 1
ATOM 861 C C . ASN A 1 112 ? 16.946 -1.860 -4.704 1.00 92.44 112 ASN A C 1
ATOM 863 O O . ASN A 1 112 ? 17.146 -1.492 -3.544 1.00 92.44 112 ASN A O 1
ATOM 867 N N . LYS A 1 113 ? 16.020 -1.286 -5.481 1.00 95.38 113 LYS A N 1
ATOM 868 C CA . LYS A 1 113 ? 15.116 -0.233 -5.023 1.00 95.38 113 LYS A CA 1
ATOM 869 C C . LYS A 1 113 ? 13.789 -0.291 -5.769 1.00 95.38 113 LYS A C 1
ATOM 871 O O . LYS A 1 113 ? 13.739 -0.146 -6.981 1.00 95.38 113 LYS A O 1
ATOM 876 N N . GLU A 1 114 ? 12.701 -0.396 -5.015 1.00 96.88 114 GLU A N 1
ATOM 877 C CA . GLU A 1 114 ? 11.335 -0.354 -5.535 1.00 96.88 114 GLU A CA 1
ATOM 878 C C . GLU A 1 114 ? 10.503 0.647 -4.726 1.00 96.88 114 GLU A C 1
ATOM 880 O O . GLU A 1 114 ? 10.653 0.748 -3.505 1.00 96.88 114 GLU A O 1
ATOM 885 N N . VAL A 1 115 ? 9.658 1.419 -5.407 1.00 97.56 115 VAL A N 1
ATOM 886 C CA . VAL A 1 115 ? 8.774 2.426 -4.805 1.00 97.56 115 VAL A CA 1
ATOM 887 C C . VAL A 1 115 ? 7.304 2.008 -4.927 1.00 97.56 115 VAL A C 1
ATOM 889 O O . VAL A 1 115 ? 6.968 1.202 -5.797 1.00 97.56 115 VAL A O 1
ATOM 892 N N . PRO A 1 116 ? 6.398 2.545 -4.086 1.00 97.50 116 PRO A N 1
ATOM 893 C CA . PRO A 1 116 ? 4.963 2.325 -4.246 1.00 97.50 116 PRO A CA 1
ATOM 894 C C . PRO A 1 116 ? 4.487 2.670 -5.662 1.00 97.50 116 PRO A C 1
ATOM 896 O O . PRO A 1 116 ? 4.707 3.781 -6.139 1.00 97.50 116 PRO A O 1
ATOM 899 N N . CYS A 1 117 ? 3.822 1.718 -6.318 1.00 98.06 117 CYS A N 1
ATOM 900 C CA . CYS A 1 117 ? 3.463 1.812 -7.736 1.00 98.06 117 CYS A CA 1
ATOM 901 C C . CYS A 1 117 ? 1.947 1.895 -7.968 1.00 98.06 117 CYS A C 1
ATOM 903 O O . CYS A 1 117 ? 1.378 1.208 -8.817 1.00 98.06 117 CYS A O 1
ATOM 905 N N . TYR A 1 118 ? 1.273 2.703 -7.156 1.00 97.88 118 TYR A N 1
ATOM 906 C CA . TYR A 1 118 ? -0.170 2.895 -7.221 1.00 97.88 118 TYR A CA 1
ATOM 907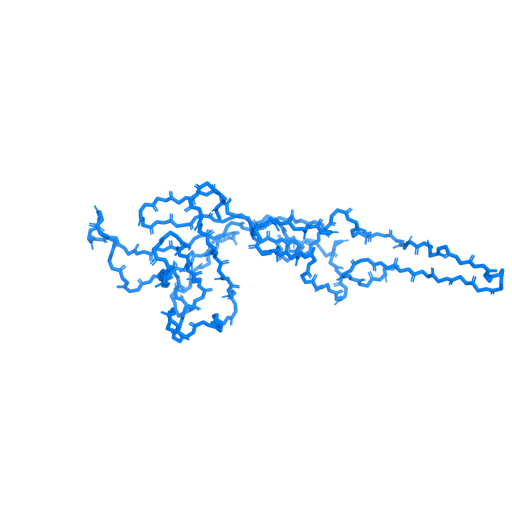 C C . TYR A 1 118 ? -0.550 4.307 -6.786 1.00 97.88 118 TYR A C 1
ATOM 909 O O . TYR A 1 118 ? 0.173 4.954 -6.027 1.00 97.88 118 TYR A O 1
ATOM 917 N N . ALA A 1 119 ? -1.717 4.751 -7.230 1.00 97.19 119 ALA A N 1
ATOM 918 C CA . ALA A 1 119 ? -2.339 5.991 -6.796 1.00 97.19 119 ALA A CA 1
ATOM 919 C C . ALA A 1 119 ? -3.853 5.805 -6.647 1.00 97.19 119 ALA A C 1
ATOM 921 O O . ALA A 1 119 ? -4.441 4.886 -7.218 1.00 97.19 119 ALA A O 1
ATOM 922 N N . PHE A 1 120 ? -4.480 6.697 -5.888 1.00 94.06 120 PHE A N 1
ATOM 923 C CA . PHE A 1 120 ? -5.930 6.849 -5.847 1.00 94.06 120 PHE A CA 1
ATOM 924 C C . PHE A 1 120 ? -6.289 8.214 -6.430 1.00 94.06 120 PHE A C 1
ATOM 926 O O . PHE A 1 120 ? -5.621 9.201 -6.118 1.00 94.06 120 PHE A O 1
ATOM 933 N N . ASP A 1 121 ? -7.309 8.269 -7.283 1.00 93.75 121 ASP A N 1
ATOM 934 C CA . ASP A 1 121 ? -7.835 9.538 -7.793 1.00 93.75 121 ASP A CA 1
ATOM 935 C C . ASP A 1 121 ? -8.838 10.185 -6.819 1.00 93.75 121 ASP A C 1
ATOM 937 O O . ASP A 1 121 ? -9.066 9.697 -5.709 1.00 93.75 121 ASP A O 1
ATOM 941 N N . GLY A 1 122 ? -9.436 11.310 -7.227 1.00 89.38 122 GLY A N 1
ATOM 942 C CA . GLY A 1 122 ? -10.432 12.026 -6.422 1.00 89.38 122 GLY A CA 1
ATOM 943 C C . GLY A 1 122 ? -11.721 11.236 -6.162 1.00 89.38 122 GLY A C 1
ATOM 944 O O . GLY A 1 122 ? -12.429 11.540 -5.206 1.00 89.38 122 GLY A O 1
ATOM 945 N N . GLU A 1 123 ? -12.001 10.205 -6.963 1.00 89.94 123 GLU A N 1
ATOM 946 C CA . GLU A 1 123 ? -13.126 9.278 -6.786 1.00 89.94 123 GLU A CA 1
ATOM 947 C C . GLU A 1 123 ? -12.719 8.020 -6.003 1.00 89.94 123 GLU A C 1
ATOM 949 O O . GLU A 1 123 ? -13.525 7.107 -5.818 1.00 89.94 123 GLU A O 1
ATOM 954 N N . LEU A 1 124 ? -11.473 7.967 -5.514 1.00 89.19 124 LEU A N 1
ATOM 955 C CA . LEU A 1 124 ? -10.884 6.844 -4.780 1.00 89.19 124 LEU A CA 1
ATOM 956 C C . LEU A 1 124 ? -10.793 5.563 -5.598 1.00 89.19 124 LEU A C 1
ATOM 958 O O . LEU A 1 124 ? -10.699 4.456 -5.054 1.00 89.19 124 LEU A O 1
ATOM 962 N N . LYS A 1 125 ? -10.771 5.704 -6.918 1.00 93.06 125 LYS A N 1
ATOM 963 C CA . LYS A 1 125 ? -10.463 4.601 -7.803 1.00 93.06 125 LYS A CA 1
ATOM 964 C C . LYS A 1 125 ? -8.962 4.354 -7.767 1.00 93.06 125 LYS A C 1
ATOM 966 O O . LYS A 1 125 ? -8.148 5.273 -7.877 1.00 93.06 125 LYS A O 1
ATOM 971 N N . LYS A 1 126 ? -8.601 3.084 -7.591 1.00 95.75 126 LYS A N 1
ATOM 972 C CA . LYS A 1 126 ? -7.209 2.644 -7.579 1.00 95.75 126 LYS A CA 1
ATOM 973 C C . LYS A 1 126 ? -6.667 2.597 -9.006 1.00 95.75 126 LYS A C 1
ATOM 975 O O . LYS A 1 126 ? -7.223 1.905 -9.858 1.00 95.75 126 LYS A O 1
ATOM 980 N N . HIS A 1 127 ? -5.546 3.269 -9.227 1.00 97.88 127 HIS A N 1
ATOM 981 C CA . HIS A 1 127 ? -4.715 3.167 -10.422 1.00 97.88 127 HIS A CA 1
ATOM 982 C C . HIS A 1 127 ? -3.451 2.412 -10.035 1.00 97.88 127 HIS A C 1
ATOM 984 O O . HIS A 1 127 ? -2.605 2.942 -9.319 1.00 97.88 127 HIS A O 1
ATOM 990 N N . ASP A 1 128 ? -3.363 1.149 -10.439 1.00 97.88 128 ASP A N 1
ATOM 991 C CA . ASP A 1 128 ? -2.294 0.240 -10.030 1.00 97.88 128 ASP A CA 1
ATOM 992 C C . ASP A 1 128 ? -1.406 -0.120 -11.224 1.00 97.88 128 ASP A C 1
ATOM 994 O O . ASP A 1 128 ? -1.868 -0.735 -12.187 1.00 97.88 128 ASP A O 1
ATOM 998 N N . LEU A 1 129 ? -0.132 0.269 -11.157 1.00 98.50 129 LEU A N 1
ATOM 999 C CA . LEU A 1 129 ? 0.860 0.017 -12.200 1.00 98.50 129 LEU A CA 1
ATOM 1000 C C . LEU A 1 129 ? 1.759 -1.187 -11.881 1.00 98.50 129 LEU A C 1
ATOM 1002 O O . LEU A 1 129 ? 2.620 -1.520 -12.696 1.00 98.50 129 LEU A O 1
ATOM 1006 N N . ASN A 1 130 ? 1.545 -1.895 -10.761 1.00 97.75 130 ASN A N 1
ATOM 1007 C CA . ASN A 1 130 ? 2.286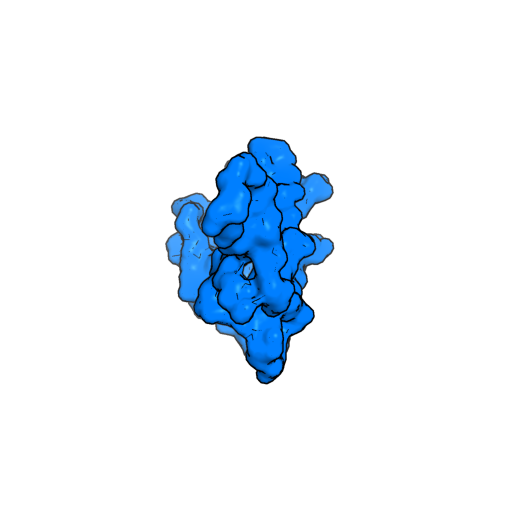 -3.121 -10.433 1.00 97.75 130 ASN A CA 1
ATOM 1008 C C . ASN A 1 130 ? 2.327 -4.148 -11.587 1.00 97.75 130 ASN A C 1
ATOM 1010 O O . ASN A 1 130 ? 3.388 -4.737 -11.793 1.00 97.75 130 ASN A O 1
ATOM 1014 N N . PRO A 1 131 ? 1.253 -4.370 -12.379 1.00 97.75 131 PRO A N 1
ATOM 1015 C CA . PRO A 1 131 ? 1.298 -5.311 -13.504 1.00 97.75 131 PRO A CA 1
ATOM 1016 C C . PRO A 1 131 ? 2.284 -4.935 -14.621 1.00 97.75 131 PRO A C 1
ATOM 1018 O O . PRO A 1 131 ? 2.672 -5.805 -15.397 1.00 97.75 131 PRO A O 1
ATOM 1021 N N . LEU A 1 132 ? 2.684 -3.662 -14.715 1.00 98.25 132 LEU A N 1
ATOM 1022 C CA . LEU A 1 132 ? 3.658 -3.182 -15.699 1.00 98.25 132 LEU A CA 1
ATOM 1023 C C . LEU A 1 132 ? 5.104 -3.324 -15.215 1.00 98.25 132 LEU A C 1
ATOM 1025 O O . LEU A 1 132 ? 6.028 -3.112 -15.995 1.00 98.25 132 LEU A O 1
ATOM 1029 N N . ILE A 1 133 ? 5.337 -3.685 -13.958 1.00 97.62 133 ILE A N 1
ATOM 1030 C CA . ILE A 1 133 ? 6.688 -3.858 -13.433 1.00 97.62 133 ILE A CA 1
ATOM 1031 C C . ILE A 1 133 ? 7.340 -5.079 -14.093 1.00 97.62 133 ILE A C 1
ATOM 1033 O O . ILE A 1 133 ? 6.834 -6.202 -13.995 1.00 97.62 133 ILE A O 1
ATOM 1037 N N . LYS A 1 134 ? 8.493 -4.887 -14.744 1.00 96.00 134 LYS A N 1
ATOM 1038 C CA . LYS A 1 134 ? 9.305 -6.005 -15.231 1.00 96.00 134 LYS A CA 1
ATOM 1039 C C . LYS A 1 134 ? 10.189 -6.529 -14.110 1.00 96.00 134 LYS A C 1
ATOM 1041 O O . LYS A 1 134 ? 10.895 -5.773 -13.451 1.00 96.00 134 LYS A O 1
ATOM 1046 N N . ILE A 1 135 ? 10.148 -7.847 -13.930 1.00 93.25 135 ILE A N 1
ATOM 1047 C CA . ILE A 1 135 ? 11.038 -8.568 -13.009 1.00 93.25 135 ILE A CA 1
ATOM 1048 C C . ILE A 1 135 ? 12.404 -8.827 -13.653 1.00 93.25 135 ILE A C 1
ATOM 1050 O O . ILE A 1 135 ? 13.386 -8.973 -12.944 1.00 93.25 135 ILE A O 1
ATOM 1054 N N . SER A 1 136 ? 12.457 -8.887 -14.985 1.00 92.94 136 SER A N 1
ATOM 1055 C CA . SER A 1 136 ? 13.683 -9.050 -15.762 1.00 92.94 136 SER A CA 1
ATOM 1056 C C . SER A 1 136 ? 13.549 -8.299 -17.087 1.00 92.94 136 SER A C 1
ATOM 1058 O O . SER A 1 136 ? 12.460 -8.263 -17.680 1.00 92.94 136 SER A O 1
ATOM 1060 N N . GLY A 1 137 ? 14.652 -7.698 -17.531 1.00 94.31 137 GLY A N 1
ATOM 1061 C CA . GLY A 1 137 ? 14.704 -6.841 -18.709 1.00 94.31 137 GLY A CA 1
ATOM 1062 C C . GLY A 1 137 ? 14.019 -5.487 -18.505 1.00 94.31 137 GLY A C 1
ATOM 1063 O O . GLY A 1 137 ? 13.655 -5.096 -17.397 1.00 94.31 137 GLY A O 1
ATOM 1064 N N . ALA A 1 138 ? 13.820 -4.775 -19.610 1.00 97.94 138 AL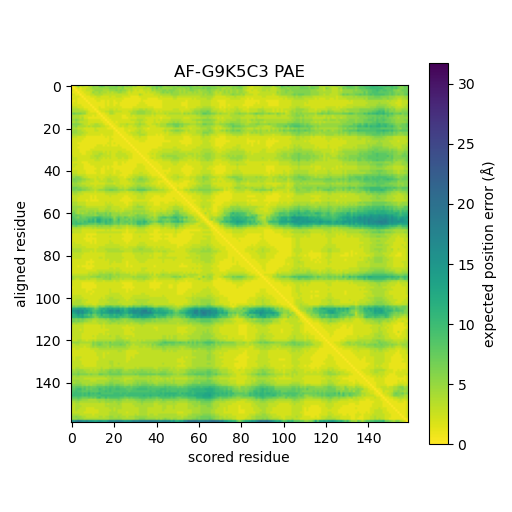A A N 1
ATOM 1065 C CA . ALA A 1 138 ? 13.302 -3.411 -19.626 1.00 97.94 138 ALA A CA 1
ATOM 1066 C C . ALA A 1 138 ? 12.305 -3.199 -20.776 1.00 97.94 138 ALA A C 1
ATOM 1068 O O . ALA A 1 138 ? 12.128 -4.059 -21.642 1.00 97.94 138 ALA A O 1
ATOM 1069 N N . TYR A 1 139 ? 11.619 -2.062 -20.761 1.00 98.25 139 TYR A N 1
ATOM 1070 C CA . TYR A 1 139 ? 10.861 -1.546 -21.895 1.00 98.25 139 TYR A CA 1
ATOM 1071 C C . TYR A 1 139 ? 11.775 -0.649 -22.723 1.00 98.25 139 TYR A C 1
ATOM 1073 O O . TYR A 1 139 ? 12.364 0.278 -22.172 1.00 98.25 139 TYR A O 1
ATOM 1081 N N . LEU A 1 140 ? 11.876 -0.918 -24.024 1.00 98.00 140 LEU A N 1
ATOM 1082 C CA . LEU A 1 140 ? 12.430 0.042 -24.972 1.00 98.00 140 LEU A CA 1
ATOM 1083 C C . LEU A 1 140 ? 11.404 1.163 -25.155 1.00 98.00 140 LEU A C 1
ATOM 1085 O O . LEU A 1 140 ? 10.232 0.888 -25.422 1.00 98.00 140 LEU A O 1
ATOM 1089 N N . VAL A 1 141 ? 11.838 2.401 -24.962 1.00 98.19 141 VAL A N 1
ATOM 1090 C CA . VAL A 1 141 ? 11.027 3.585 -25.235 1.00 98.19 141 VAL A CA 1
ATOM 1091 C C . VAL A 1 141 ? 11.076 3.857 -26.733 1.00 98.19 141 VAL A C 1
ATOM 1093 O O . VAL A 1 141 ? 12.146 3.823 -27.329 1.00 98.19 141 VAL A O 1
ATOM 1096 N N . ASP A 1 142 ? 9.908 4.091 -27.323 1.00 97.00 142 ASP A N 1
ATOM 1097 C CA . ASP A 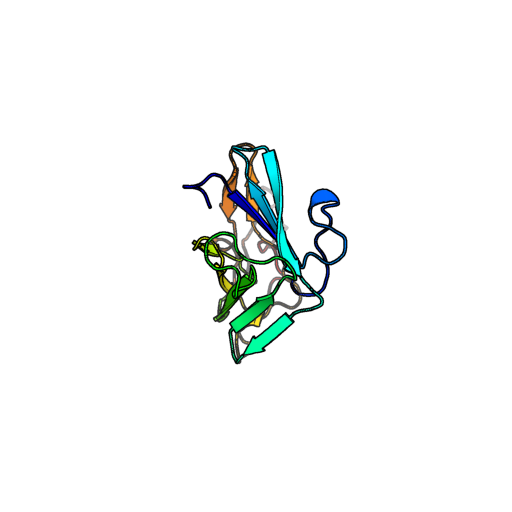1 142 ? 9.790 4.466 -28.729 1.00 97.00 142 ASP A CA 1
AT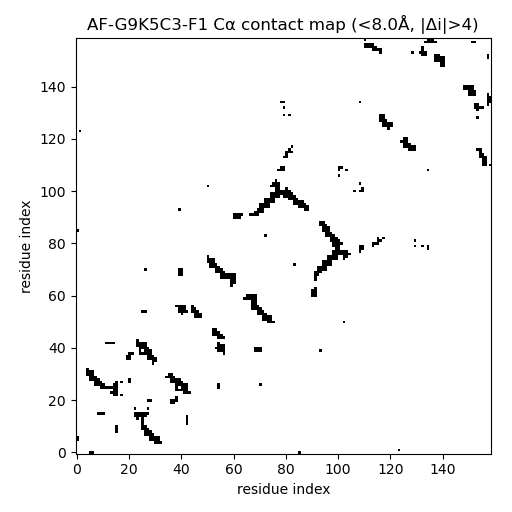OM 1098 C C . ASP A 1 142 ? 10.219 5.927 -28.907 1.00 97.00 142 ASP A C 1
ATOM 1100 O O . ASP A 1 142 ? 9.660 6.825 -28.266 1.00 97.00 142 ASP A O 1
ATOM 1104 N N . ASP A 1 143 ? 11.219 6.157 -29.753 1.00 96.06 143 ASP A N 1
ATOM 1105 C CA . ASP A 1 143 ? 11.679 7.482 -30.144 1.00 96.06 143 ASP A CA 1
ATOM 1106 C C . ASP A 1 143 ? 12.085 7.513 -31.629 1.00 96.06 143 ASP A C 1
ATOM 1108 O O . ASP A 1 143 ? 12.081 6.502 -32.334 1.00 96.06 143 ASP A O 1
ATOM 1112 N N . SER A 1 144 ? 12.358 8.715 -32.136 1.00 96.12 144 SER A N 1
ATOM 1113 C CA . SER A 1 144 ? 12.752 8.922 -33.531 1.00 96.12 144 SER A CA 1
ATOM 1114 C C . SER A 1 144 ? 14.267 8.894 -33.758 1.00 96.12 144 SER A C 1
ATOM 1116 O O . SER A 1 144 ? 14.691 9.136 -34.888 1.00 96.12 144 SER A O 1
ATOM 1118 N N . ASP A 1 145 ? 15.076 8.715 -32.711 1.00 96.38 145 ASP A N 1
ATOM 1119 C CA . ASP A 1 145 ? 16.534 8.774 -32.788 1.00 96.38 145 ASP A CA 1
ATOM 1120 C C . ASP A 1 145 ? 17.099 7.372 -33.073 1.00 96.38 145 ASP A C 1
ATOM 1122 O O . ASP A 1 145 ? 17.073 6.499 -32.211 1.00 96.38 145 ASP A O 1
ATOM 1126 N N . PRO A 1 146 ? 17.633 7.115 -34.278 1.00 93.19 146 PRO A N 1
ATOM 1127 C CA . PRO A 1 146 ? 18.149 5.793 -34.614 1.00 93.19 146 PRO A CA 1
ATOM 1128 C C . PRO A 1 146 ? 19.457 5.445 -33.888 1.00 93.19 146 PRO A C 1
ATOM 1130 O O . PRO A 1 146 ? 19.842 4.274 -33.879 1.00 93.19 146 PRO A O 1
ATOM 1133 N N . ASP A 1 147 ? 20.160 6.432 -33.325 1.00 96.25 147 ASP A N 1
ATOM 1134 C CA . ASP A 1 147 ? 21.495 6.250 -32.751 1.00 96.25 147 ASP A CA 1
ATOM 1135 C C . ASP A 1 147 ? 21.456 5.960 -31.246 1.00 96.25 147 ASP A C 1
ATOM 1137 O O . ASP A 1 147 ? 22.454 5.510 -30.669 1.00 96.25 147 ASP A O 1
ATOM 1141 N N . THR A 1 148 ? 20.317 6.201 -30.594 1.00 96.44 148 THR A N 1
ATOM 1142 C CA . THR A 1 148 ? 20.153 5.979 -29.160 1.00 96.44 148 THR A CA 1
ATOM 1143 C C . THR A 1 148 ? 19.010 5.015 -28.858 1.00 96.44 148 THR A C 1
ATOM 1145 O O . THR A 1 148 ? 18.161 4.695 -29.680 1.00 96.44 148 THR A O 1
ATOM 1148 N N . SER A 1 149 ? 19.059 4.406 -27.677 1.00 96.50 149 SER A N 1
ATOM 1149 C CA . SER A 1 149 ? 18.007 3.505 -27.214 1.00 96.50 149 SER A CA 1
ATOM 1150 C C . SER A 1 149 ? 17.832 3.694 -25.722 1.00 96.50 149 SER A C 1
ATOM 1152 O O . SER A 1 149 ? 18.757 3.451 -24.941 1.00 96.50 149 SER A O 1
ATOM 1154 N N . LEU A 1 150 ? 16.641 4.133 -25.322 1.00 97.88 150 LEU A N 1
ATOM 1155 C CA . LEU A 1 150 ? 16.299 4.339 -23.924 1.00 97.88 150 LEU A CA 1
ATOM 1156 C C . LEU A 1 150 ? 15.532 3.136 -23.379 1.00 97.88 150 LEU A C 1
ATOM 1158 O O . LEU A 1 150 ? 14.474 2.762 -23.883 1.00 97.88 150 LEU A O 1
ATOM 1162 N N . PHE A 1 151 ? 16.046 2.566 -22.294 1.00 98.12 151 PHE A N 1
ATOM 1163 C CA . PHE A 1 151 ? 15.412 1.464 -21.586 1.00 98.12 151 PHE A CA 1
ATOM 1164 C C . PHE A 1 151 ? 14.893 1.927 -20.231 1.00 98.12 151 PHE A C 1
ATOM 1166 O O . PHE A 1 151 ? 15.626 2.539 -19.453 1.00 98.12 151 PHE A O 1
ATOM 1173 N N . ILE A 1 152 ? 13.636 1.602 -19.933 1.00 98.38 152 ILE A N 1
ATOM 1174 C CA . ILE A 1 152 ? 13.003 1.919 -18.651 1.00 98.38 152 ILE A CA 1
ATOM 11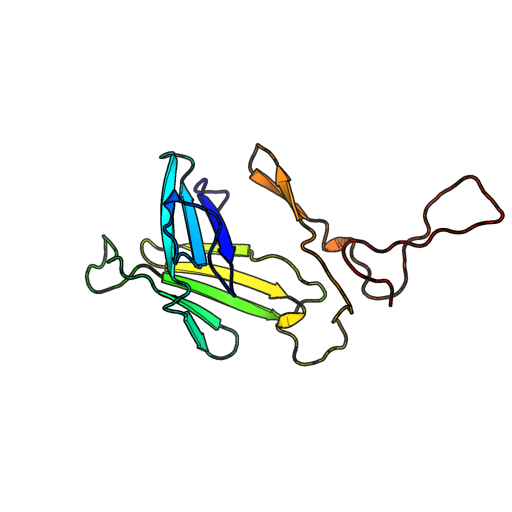75 C C . ILE A 1 152 ? 12.407 0.678 -17.994 1.00 98.38 152 ILE A C 1
ATOM 1177 O O . ILE A 1 152 ? 12.001 -0.280 -18.651 1.00 98.38 152 ILE A O 1
ATOM 1181 N N . ASN A 1 153 ? 12.285 0.733 -16.674 1.00 98.12 153 ASN A N 1
ATOM 1182 C CA . ASN A 1 153 ? 11.363 -0.106 -15.920 1.00 98.12 153 ASN A CA 1
ATOM 1183 C C . ASN A 1 153 ? 10.374 0.795 -15.174 1.00 98.12 153 ASN A C 1
ATOM 1185 O O . ASN A 1 153 ? 10.535 2.015 -15.112 1.00 98.12 153 ASN A O 1
ATOM 1189 N N . VAL A 1 154 ? 9.331 0.195 -14.617 1.00 98.38 154 VAL A N 1
ATOM 1190 C CA . VAL A 1 154 ? 8.286 0.904 -13.885 1.00 98.38 154 VAL A CA 1
ATOM 1191 C C . VAL A 1 154 ? 8.528 0.720 -12.388 1.00 98.38 154 VAL A C 1
ATOM 1193 O O . VAL A 1 154 ? 8.625 -0.406 -11.914 1.00 98.38 154 VAL A O 1
ATOM 1196 N N . CYS A 1 155 ? 8.632 1.825 -11.643 1.00 98.19 155 CYS A N 1
ATOM 1197 C CA . CYS A 1 155 ? 8.707 1.877 -10.172 1.00 98.19 155 CYS A CA 1
ATOM 1198 C C . CYS A 1 155 ? 9.854 1.111 -9.477 1.00 98.19 155 CYS A C 1
ATOM 1200 O O . CYS A 1 155 ? 9.926 1.130 -8.248 1.00 98.19 155 CYS A O 1
ATOM 1202 N N . ARG A 1 156 ? 10.766 0.469 -10.209 1.00 97.44 156 ARG A N 1
ATOM 1203 C CA . ARG A 1 156 ? 11.959 -0.195 -9.665 1.00 97.44 156 ARG A CA 1
ATOM 1204 C C . ARG A 1 156 ? 13.131 -0.135 -10.637 1.00 97.44 156 ARG A C 1
ATOM 1206 O O . ARG A 1 156 ? 12.964 0.293 -11.778 1.00 97.44 156 ARG A O 1
ATOM 1213 N N . ASP A 1 157 ? 14.301 -0.558 -10.179 1.00 96.62 157 ASP A N 1
ATOM 1214 C CA . ASP A 1 157 ? 15.492 -0.718 -11.012 1.00 96.62 157 ASP A CA 1
ATOM 1215 C C . ASP A 1 157 ? 15.327 -1.780 -12.119 1.00 96.62 157 ASP A C 1
ATOM 1217 O O . ASP A 1 157 ? 14.436 -2.635 -12.076 1.00 96.62 157 ASP A O 1
ATOM 1221 N N . ILE A 1 158 ? 16.168 -1.679 -13.151 1.00 95.38 158 ILE A N 1
ATOM 1222 C CA . ILE A 1 158 ? 16.350 -2.719 -14.172 1.00 95.38 158 ILE A CA 1
ATOM 1223 C C . ILE A 1 158 ? 17.406 -3.689 -13.628 1.00 95.38 158 ILE A C 1
ATOM 1225 O O . ILE A 1 158 ? 18.458 -3.227 -13.186 1.00 95.38 158 ILE A O 1
ATOM 1229 N N . ASP A 1 159 ? 17.091 -4.987 -13.642 1.00 82.62 159 ASP A N 1
ATOM 1230 C CA . ASP A 1 159 ? 18.012 -6.084 -13.286 1.00 82.62 159 ASP A CA 1
ATOM 1231 C C . ASP A 1 159 ? 19.104 -6.285 -14.349 1.00 82.62 159 ASP A C 1
ATOM 1233 O O . ASP A 1 159 ? 18.757 -6.216 -15.556 1.00 82.62 159 ASP A O 1
#

Secondary structure (DSSP, 8-state):
-TTTTEEEEE-SSS--S-GGG-TTEEEEEEETTTTEEEEEEETTSEEEETTEEEEEEEEEETTEEEEEEEEEEEEEE-SS---EEEEEE-SSEEEEEEEEGGG-SSGGG--SSB---EEE-TT--EEE-GGG--SSS-EEPP-S-TT---EE-SSB---

Sequence (159 aa):
DTKNNMIYKISICGNVDVAHCGPLSAICMYDLKTSTYHSVGDSSSKTVTRSLLEFNTTESCKQSPNHRIQSSITFLCGKTLGTPEFVTATDCVHYFEWRTTAACKKETFKANKEVPCYAFDGELKKHDLNPLIKISGAYLVDDSDPDTSLFINVCRDID

Solvent-accessible surface area (backbone atoms only — not comparable to full-atom values): 9110 Å² total; per-residue (Å²): 75,87,88,78,44,34,48,74,47,78,29,96,90,45,48,43,99,43,80,78,32,38,87,49,13,11,26,31,38,35,34,64,88,78,73,44,58,40,54,36,8,23,50,89,43,62,46,80,57,94,53,35,40,35,19,36,40,93,50,60,16,87,96,41,70,92,39,49,23,22,26,38,39,39,49,35,64,31,69,45,73,55,58,79,38,78,72,54,67,60,95,36,41,39,36,31,40,28,41,12,26,90,54,39,96,60,70,91,48,59,62,95,48,70,52,85,43,62,50,64,52,99,85,65,50,78,48,72,48,61,89,67,42,52,87,66,53,64,44,76,60,91,74,92,56,91,90,63,83,54,72,45,52,51,56,35,60,68,106

Nearest PDB structures (foldseek):
  1q25-assembly1_A  TM=9.804E-01  e=6.028E-26  Bos taurus
  1syo-assembly1_A  TM=9.737E-01  e=1.576E-25  Bos taurus
  1sz0-assembly1_B  TM=9.789E-01  e=9.551E-25  Bos taurus
  6v02-assembly1_A  TM=9.851E-01  e=3.580E-24  Homo sapiens
  6p8i-assembly1_A  TM=9.859E-01  e=5.451E-24  Homo sapiens

Radius of gyration: 18.86 Å; Cα contacts (8 Å, |Δi|>4): 340; chains: 1; bounding box: 42×31×61 Å

Mean predicted aligned error: 3.91 Å